Protein AF-A0A160F2R5-F1 (afdb_monomer_lite)

Organism: NCBI:txid294699

Foldseek 3Di:
DVVVVVVVQVVPVFKDFPDWDDDPPDIDTDIDGPPPPD

Structure (mmCIF, N/CA/C/O backbone):
data_AF-A0A160F2R5-F1
#
_entry.id   AF-A0A160F2R5-F1
#
loop_
_atom_site.group_PDB
_atom_site.id
_atom_site.type_symbol
_atom_site.label_atom_id
_atom_site.label_alt_id
_atom_site.label_comp_id
_atom_site.label_asym_id
_atom_site.label_entity_id
_atom_site.label_seq_id
_atom_site.pdbx_PDB_ins_code
_atom_site.Cartn_x
_atom_site.Cartn_y
_atom_site.Cartn_z
_atom_site.occupancy
_atom_site.B_iso_or_equiv
_atom_site.auth_seq_id
_atom_site.auth_comp_id
_atom_site.auth_asym_id
_atom_site.auth_atom_id
_atom_site.pdbx_PDB_model_num
ATOM 1 N N . MET A 1 1 ? -13.851 10.906 -3.760 1.00 61.97 1 MET A N 1
ATOM 2 C CA . MET A 1 1 ? -12.478 11.443 -3.881 1.00 61.97 1 MET A CA 1
ATOM 3 C C . MET A 1 1 ? -11.393 10.394 -3.597 1.00 61.97 1 MET A C 1
ATOM 5 O O . MET A 1 1 ? -10.411 10.392 -4.314 1.00 61.97 1 MET A O 1
ATOM 9 N N . TYR A 1 2 ? -11.587 9.421 -2.690 1.00 54.59 2 TYR A N 1
ATOM 10 C CA . TYR A 1 2 ? -10.715 8.221 -2.608 1.00 54.59 2 TYR A CA 1
ATOM 11 C C . TYR A 1 2 ? -10.770 7.312 -3.855 1.00 54.59 2 TYR A C 1
ATOM 13 O O . TYR A 1 2 ? -9.827 6.588 -4.151 1.00 54.59 2 TYR A O 1
ATOM 21 N N . SER A 1 3 ? -11.873 7.356 -4.605 1.00 58.88 3 SER A N 1
ATOM 22 C CA . SER A 1 3 ? -12.091 6.514 -5.785 1.00 58.88 3 SER A CA 1
ATOM 23 C C . SER A 1 3 ? -11.269 6.911 -7.012 1.00 58.88 3 SER A C 1
ATOM 25 O O . SER A 1 3 ? -11.021 6.049 -7.843 1.00 58.88 3 SER A O 1
ATOM 27 N N . GLN A 1 4 ? -10.860 8.177 -7.151 1.00 61.16 4 GLN A N 1
ATOM 28 C CA . GLN A 1 4 ? -10.022 8.612 -8.279 1.00 61.16 4 GLN A CA 1
ATOM 29 C C . GLN A 1 4 ? -8.592 8.103 -8.116 1.00 61.16 4 GLN A C 1
ATOM 31 O O . GLN A 1 4 ? -8.067 7.501 -9.038 1.00 61.16 4 GLN A O 1
ATOM 36 N N . PHE A 1 5 ? -8.033 8.221 -6.909 1.00 65.56 5 PHE A N 1
ATOM 37 C CA . PHE A 1 5 ? -6.704 7.698 -6.597 1.00 65.56 5 PHE A CA 1
ATOM 38 C C . PHE A 1 5 ? -6.623 6.175 -6.772 1.00 65.56 5 PHE A C 1
ATOM 40 O O . PHE A 1 5 ? -5.677 5.681 -7.366 1.00 65.56 5 PHE A O 1
ATOM 47 N N . ILE A 1 6 ? -7.642 5.424 -6.323 1.00 66.81 6 ILE A N 1
ATOM 4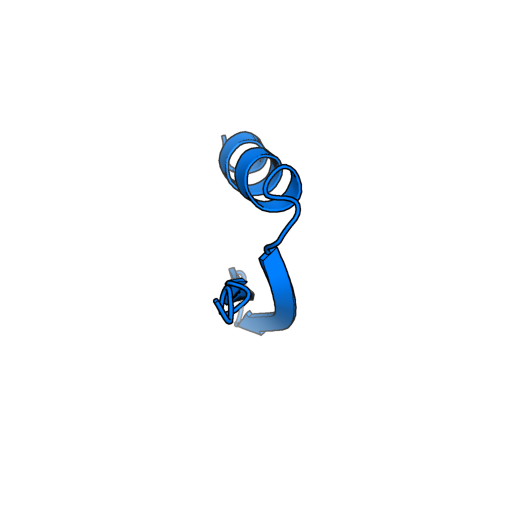8 C CA . ILE A 1 6 ? -7.703 3.965 -6.528 1.00 66.81 6 ILE A CA 1
ATOM 49 C C . ILE A 1 6 ? -7.886 3.614 -8.013 1.00 66.81 6 ILE A C 1
ATOM 51 O O . ILE A 1 6 ? -7.290 2.646 -8.470 1.00 66.81 6 ILE A O 1
ATOM 55 N N . LYS A 1 7 ? -8.676 4.385 -8.775 1.00 64.00 7 LYS A N 1
ATOM 56 C CA . LYS A 1 7 ? -8.818 4.181 -10.226 1.00 64.00 7 LYS A CA 1
ATOM 57 C C . LYS A 1 7 ? -7.499 4.387 -10.957 1.00 64.00 7 LYS A C 1
ATOM 59 O O . LYS A 1 7 ? -7.111 3.500 -11.693 1.00 64.00 7 LYS A O 1
ATOM 64 N N . GLU A 1 8 ? -6.783 5.475 -10.686 1.00 65.25 8 GLU A N 1
ATOM 65 C CA . GLU A 1 8 ? -5.455 5.725 -11.270 1.00 65.25 8 GLU A CA 1
ATOM 66 C C . GLU A 1 8 ? -4.450 4.618 -10.920 1.00 65.25 8 GLU A C 1
ATOM 68 O O . GLU A 1 8 ? -3.593 4.271 -11.726 1.00 65.25 8 GLU A O 1
ATOM 73 N N . LEU A 1 9 ? -4.587 4.025 -9.732 1.00 67.62 9 LEU A N 1
ATOM 74 C CA . LEU A 1 9 ? -3.773 2.904 -9.272 1.00 67.62 9 LEU A CA 1
ATOM 75 C C . LEU A 1 9 ? -4.108 1.566 -9.942 1.00 67.62 9 LEU A C 1
ATOM 77 O O . LEU A 1 9 ? -3.204 0.766 -10.155 1.00 67.62 9 LEU A O 1
ATOM 81 N N . ILE A 1 10 ? -5.383 1.322 -10.261 1.00 65.38 10 ILE A N 1
ATOM 82 C CA . ILE A 1 10 ? -5.844 0.139 -11.008 1.00 65.38 10 ILE A CA 1
ATOM 83 C C . ILE A 1 10 ? -5.577 0.302 -12.512 1.00 65.38 10 ILE A C 1
ATOM 85 O O . ILE A 1 10 ? -5.261 -0.673 -13.185 1.00 65.38 10 ILE A O 1
ATOM 89 N N . ASP A 1 11 ? -5.697 1.524 -13.031 1.00 65.75 11 ASP A N 1
ATOM 90 C CA . ASP A 1 11 ? -5.442 1.862 -14.434 1.00 65.75 11 ASP A CA 1
ATOM 91 C C . ASP A 1 11 ? -3.942 1.839 -14.769 1.00 65.75 11 ASP A C 1
ATOM 93 O O . ASP A 1 11 ? -3.581 1.807 -15.945 1.00 65.75 11 ASP A O 1
ATOM 97 N N . LEU A 1 12 ? -3.059 1.817 -13.762 1.00 70.38 12 LEU A N 1
ATOM 98 C CA . LEU A 1 12 ? -1.659 1.454 -13.946 1.00 70.38 12 LEU A CA 1
ATOM 99 C C . LEU A 1 12 ? -1.591 -0.062 -14.219 1.00 70.38 12 LEU A C 1
ATOM 101 O O . LEU A 1 12 ? -1.735 -0.844 -13.279 1.00 70.38 12 LEU A O 1
ATOM 105 N N . PRO A 1 13 ? -1.309 -0.498 -15.465 1.00 66.31 13 PRO A N 1
ATOM 106 C CA . PRO A 1 13 ? -1.375 -1.910 -15.890 1.00 66.31 13 PRO A CA 1
ATOM 107 C C . PRO A 1 13 ? -0.378 -2.833 -15.169 1.00 66.31 13 PRO A C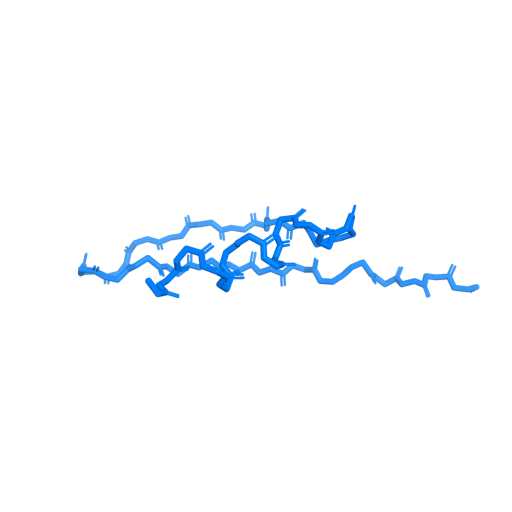 1
ATOM 109 O O . PRO A 1 13 ? -0.382 -4.047 -15.342 1.00 66.31 13 PRO A O 1
ATOM 112 N N . ASP A 1 14 ? 0.476 -2.225 -14.365 1.00 68.88 14 ASP A N 1
ATOM 113 C CA . ASP A 1 14 ? 1.738 -2.729 -13.881 1.00 68.88 14 ASP A CA 1
ATOM 114 C C . ASP A 1 14 ? 1.761 -2.803 -12.343 1.00 68.88 14 ASP A C 1
ATOM 116 O O . ASP A 1 14 ? 2.566 -3.523 -11.751 1.00 68.88 14 ASP A O 1
ATOM 120 N N . VAL A 1 15 ? 0.855 -2.099 -11.657 1.00 70.31 15 VAL A N 1
ATOM 121 C CA . VAL A 1 15 ? 0.836 -2.092 -10.193 1.00 70.31 15 VAL A CA 1
ATOM 122 C C . VAL A 1 15 ? 0.160 -3.354 -9.667 1.00 70.31 15 VAL A C 1
ATOM 124 O O . VAL A 1 15 ? -1.047 -3.548 -9.793 1.00 70.31 15 VAL A O 1
ATOM 127 N N . LEU A 1 16 ? 0.945 -4.199 -9.000 1.00 73.06 16 LEU A N 1
ATOM 128 C CA . LEU A 1 16 ? 0.436 -5.382 -8.315 1.00 73.06 16 LEU A CA 1
ATOM 129 C C . LEU A 1 16 ? 0.193 -5.053 -6.839 1.00 73.06 16 LEU A C 1
ATOM 131 O O . LEU A 1 16 ? 1.106 -4.642 -6.116 1.00 73.06 16 LEU A O 1
ATOM 135 N N . ILE A 1 17 ? -1.041 -5.262 -6.375 1.00 75.62 17 ILE A N 1
ATOM 136 C CA . ILE A 1 17 ? -1.358 -5.233 -4.943 1.00 75.62 17 ILE A CA 1
ATOM 137 C C . ILE A 1 17 ? -0.754 -6.491 -4.320 1.00 75.62 17 ILE A C 1
ATOM 139 O O . ILE A 1 17 ? -1.229 -7.597 -4.566 1.00 75.62 17 ILE A O 1
ATOM 143 N N . GLN A 1 18 ? 0.288 -6.331 -3.507 1.00 72.44 18 GLN A N 1
ATOM 144 C CA . GLN A 1 18 ? 0.952 -7.462 -2.861 1.00 72.44 18 GLN A CA 1
ATOM 145 C C . GLN A 1 18 ? 0.238 -7.888 -1.588 1.00 72.44 18 GLN A C 1
ATOM 147 O O . GLN A 1 18 ? 0.076 -9.080 -1.327 1.00 72.44 18 GLN A O 1
ATOM 152 N N . LYS A 1 19 ? -0.168 -6.914 -0.769 1.00 80.75 19 LYS A N 1
ATOM 153 C CA . LYS A 1 19 ? -0.829 -7.177 0.509 1.00 80.75 19 LYS A CA 1
ATOM 154 C C . LYS A 1 19 ? -1.885 -6.135 0.804 1.00 80.75 19 LYS A C 1
ATOM 156 O O . LYS A 1 19 ? -1.712 -4.946 0.552 1.00 80.75 19 LYS A O 1
ATOM 161 N N . VAL A 1 20 ? -2.965 -6.603 1.414 1.00 82.88 20 VAL A N 1
ATOM 162 C CA . VAL A 1 20 ? -4.014 -5.759 1.973 1.00 82.88 20 VAL A CA 1
ATOM 163 C C . VAL A 1 20 ? -4.125 -6.101 3.445 1.00 82.88 20 VAL A C 1
ATOM 165 O O . VAL A 1 20 ? -4.341 -7.260 3.797 1.00 82.88 20 VAL A O 1
ATOM 168 N N . ARG A 1 21 ? -3.965 -5.104 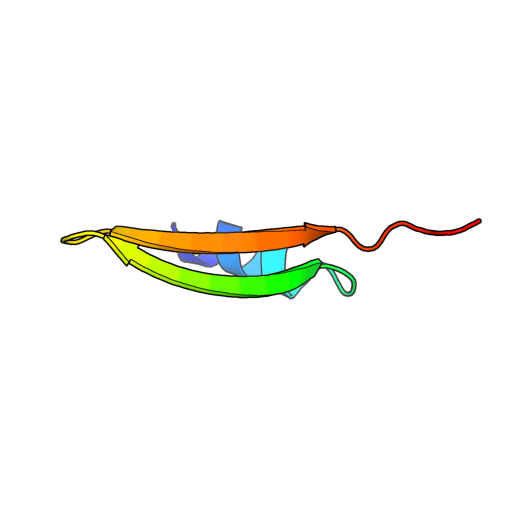4.315 1.00 89.12 21 ARG A N 1
ATOM 169 C CA . ARG A 1 21 ? -4.170 -5.272 5.756 1.00 89.12 21 ARG A CA 1
ATOM 170 C C . ARG A 1 21 ? -5.050 -4.169 6.318 1.00 89.12 21 ARG A C 1
ATOM 172 O O . ARG A 1 21 ? -5.088 -3.059 5.793 1.00 89.12 21 ARG A O 1
ATOM 179 N N . LYS A 1 22 ? -5.765 -4.491 7.391 1.00 89.25 22 LYS A N 1
ATOM 180 C CA . LYS A 1 22 ? -6.641 -3.561 8.100 1.00 89.25 22 LYS A CA 1
ATOM 181 C C . LYS A 1 22 ? -6.040 -3.261 9.468 1.00 89.25 22 LYS A C 1
ATOM 183 O O . LYS A 1 22 ? -5.874 -4.172 10.272 1.00 89.25 22 LYS A O 1
ATOM 188 N N . GLU A 1 23 ? -5.737 -1.997 9.725 1.00 92.06 23 GLU A N 1
ATOM 189 C CA . GLU A 1 23 ? -5.255 -1.514 11.020 1.00 92.06 23 GLU A CA 1
ATOM 190 C C . GLU A 1 23 ? -6.291 -0.541 11.591 1.00 92.06 23 GLU A C 1
ATOM 192 O O . GLU A 1 23 ? -6.440 0.594 11.132 1.00 92.06 23 GLU A O 1
ATOM 197 N N . GLY A 1 24 ? -7.073 -1.022 12.563 1.00 91.31 24 GLY A N 1
ATOM 198 C CA . GLY A 1 24 ? -8.216 -0.291 13.112 1.00 91.31 24 GLY A CA 1
ATOM 199 C C . GLY A 1 24 ? -9.262 0.013 12.036 1.00 91.31 24 GLY A C 1
ATOM 200 O O . GLY A 1 24 ? -9.829 -0.897 11.428 1.00 91.31 24 GLY A O 1
ATOM 201 N N . GLU A 1 25 ? -9.508 1.298 11.787 1.00 91.88 25 GLU A N 1
ATOM 202 C CA . GLU A 1 25 ? -10.435 1.775 10.750 1.00 91.88 25 GLU A CA 1
ATOM 203 C C . GLU A 1 25 ? -9.764 2.015 9.388 1.00 91.88 25 GLU A C 1
ATOM 205 O O . GLU A 1 25 ? -10.438 2.357 8.417 1.00 91.88 25 GLU A O 1
ATOM 210 N N . ARG A 1 26 ? -8.440 1.833 9.286 1.00 85.19 26 ARG A N 1
ATOM 211 C CA . ARG A 1 26 ? -7.678 2.121 8.066 1.00 85.19 26 ARG A CA 1
ATOM 212 C C . ARG A 1 26 ? -7.376 0.848 7.289 1.00 85.19 26 ARG A C 1
ATOM 214 O O . ARG A 1 26 ? -6.937 -0.155 7.850 1.00 85.19 26 ARG A O 1
ATOM 221 N N . TRP A 1 27 ? -7.564 0.922 5.977 1.00 83.94 27 TRP A N 1
ATOM 222 C CA . TRP A 1 27 ? -7.086 -0.085 5.036 1.00 83.94 27 TRP A CA 1
ATOM 223 C C . TRP A 1 27 ? -5.734 0.347 4.483 1.00 83.94 27 TRP A C 1
ATOM 225 O O . TRP A 1 27 ? -5.591 1.459 3.977 1.00 83.94 27 TRP A O 1
ATOM 235 N N . ILE A 1 28 ? -4.750 -0.534 4.600 1.00 86.06 28 ILE A N 1
ATOM 236 C CA . ILE A 1 28 ? -3.393 -0.336 4.106 1.00 86.06 28 ILE A CA 1
ATOM 237 C C . ILE A 1 28 ? -3.187 -1.304 2.947 1.00 8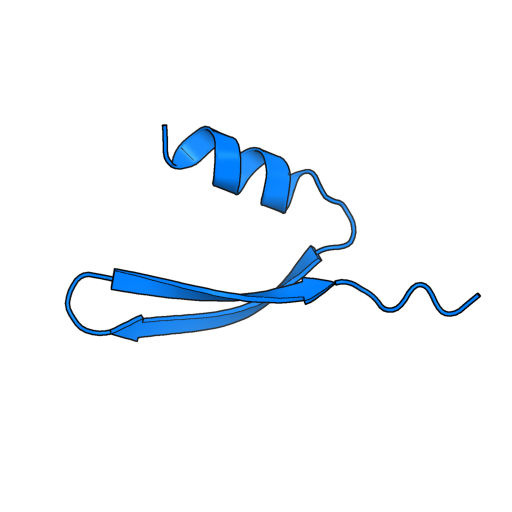6.06 28 ILE A C 1
ATOM 239 O O . ILE A 1 28 ? -3.327 -2.520 3.106 1.00 86.06 28 ILE A O 1
ATOM 243 N N . PHE A 1 29 ? -2.851 -0.744 1.790 1.00 83.25 29 PHE A N 1
ATOM 244 C CA . PHE A 1 29 ? -2.537 -1.479 0.572 1.00 83.25 29 PHE A CA 1
ATOM 245 C C . PHE A 1 29 ? -1.039 -1.354 0.320 1.00 83.25 29 PHE A C 1
ATOM 247 O O . PHE A 1 29 ? -0.516 -0.249 0.193 1.00 83.25 29 PHE A O 1
ATOM 254 N N . GLU A 1 30 ? -0.351 -2.486 0.285 1.00 83.06 30 GLU A N 1
ATOM 255 C CA . GLU A 1 30 ? 1.059 -2.564 -0.061 1.00 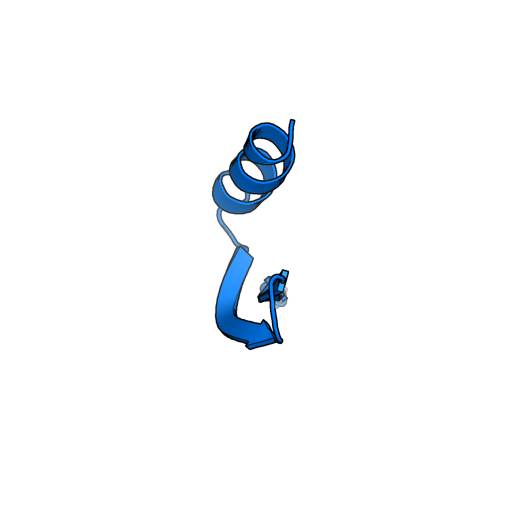83.06 30 GLU A CA 1
ATOM 256 C C . GLU A 1 30 ? 1.158 -2.897 -1.547 1.00 83.06 30 GLU A C 1
ATOM 258 O O . GLU A 1 30 ? 0.664 -3.929 -2.010 1.00 83.06 30 GLU A O 1
ATOM 263 N N . LEU A 1 31 ? 1.735 -1.966 -2.295 1.00 82.62 31 LEU A N 1
ATOM 264 C CA . LEU A 1 31 ? 1.769 -1.969 -3.748 1.00 82.62 31 LEU A CA 1
ATOM 265 C C . LEU A 1 31 ? 3.208 -2.201 -4.185 1.00 82.62 31 LEU A C 1
ATOM 267 O O . LEU A 1 31 ? 4.114 -1.519 -3.705 1.00 82.62 31 LEU A O 1
ATOM 271 N N . SER A 1 32 ? 3.416 -3.130 -5.111 1.00 75.00 32 SER A N 1
ATOM 272 C CA . SER A 1 32 ? 4.678 -3.216 -5.835 1.00 75.00 32 SER A CA 1
ATOM 273 C C . SER A 1 32 ? 4.518 -2.608 -7.209 1.00 75.00 32 SER A C 1
ATOM 275 O O . SER A 1 32 ? 3.661 -3.031 -7.985 1.00 75.00 32 SER A O 1
ATOM 277 N N . LEU A 1 33 ? 5.389 -1.651 -7.507 1.00 72.31 33 LEU A N 1
ATOM 278 C CA . LEU A 1 33 ? 5.684 -1.284 -8.882 1.00 72.31 33 LEU A CA 1
ATOM 279 C C . LEU A 1 33 ? 6.414 -2.473 -9.516 1.00 72.31 33 LEU A C 1
ATOM 281 O O . LEU A 1 33 ? 7.283 -3.057 -8.853 1.00 72.31 33 LEU A O 1
ATOM 285 N N . PRO A 1 34 ? 6.107 -2.851 -10.762 1.00 67.12 34 PRO A N 1
ATOM 286 C CA . PRO A 1 34 ? 6.931 -3.826 -11.429 1.00 67.12 34 PRO A CA 1
ATOM 287 C C . PRO A 1 34 ? 8.282 -3.161 -11.635 1.00 67.12 34 PRO A C 1
ATOM 289 O O . PRO A 1 34 ? 8.390 -2.033 -12.126 1.00 67.12 34 PRO A O 1
ATOM 292 N N . VAL A 1 35 ? 9.335 -3.857 -11.225 1.00 63.38 35 VAL A N 1
ATOM 293 C CA . VAL A 1 35 ? 10.660 -3.530 -11.725 1.00 63.38 35 VAL A CA 1
ATOM 294 C C . VAL A 1 35 ? 10.557 -3.744 -13.223 1.00 63.38 35 VAL A C 1
ATOM 296 O O . VAL A 1 35 ? 10.439 -4.879 -13.680 1.00 63.38 35 VAL A O 1
ATOM 299 N N . ASN A 1 36 ? 10.540 -2.651 -13.980 1.00 62.12 36 ASN A N 1
ATOM 300 C CA . ASN A 1 36 ? 10.729 -2.712 -15.414 1.00 62.12 36 ASN A CA 1
ATOM 301 C C . ASN A 1 36 ? 12.181 -3.174 -15.600 1.00 62.12 36 ASN A C 1
ATOM 303 O O . ASN A 1 36 ? 13.109 -2.363 -15.606 1.00 62.12 36 ASN A 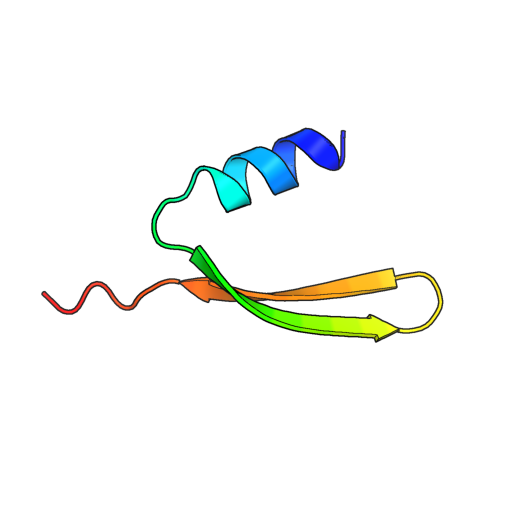O 1
ATOM 307 N N . VAL A 1 37 ? 12.382 -4.496 -15.588 1.00 51.38 37 VAL A N 1
ATOM 308 C CA . VAL A 1 37 ? 13.654 -5.134 -15.911 1.00 51.38 37 VAL A CA 1
ATOM 309 C C . VAL A 1 37 ? 13.844 -4.867 -17.398 1.00 51.38 37 VAL A C 1
ATOM 311 O O . VAL A 1 37 ? 13.299 -5.577 -18.239 1.00 51.38 37 VAL A O 1
ATOM 314 N N . LYS A 1 38 ? 14.510 -3.751 -17.699 1.00 51.69 38 LYS A N 1
ATOM 315 C CA . LYS A 1 38 ? 15.101 -3.499 -19.011 1.00 51.69 38 LYS A CA 1
ATOM 316 C C . LYS A 1 38 ? 16.206 -4.507 -19.285 1.00 51.69 38 LYS A C 1
ATOM 318 O O . LYS A 1 38 ? 16.948 -4.825 -18.329 1.00 51.69 38 LYS A O 1
#

Radius of gyration: 11.82 Å; chains: 1; bounding box: 28×19×32 Å

Secondary structure (DSSP, 8-state):
-HHHHHHHHHHSTT-EEEEEEEETTEEEEEEEPP----

pLDDT: mean 72.59, std 11.35, range [51.38, 92.06]

Sequence (38 aa):
MYSQFIKELIDLPDVLIQKVRKEGERWIFELSLPVNVK